Protein AF-A0A843HA94-F1 (afdb_monomer_lite)

Structure (mmCIF, N/CA/C/O backbone):
data_AF-A0A843HA94-F1
#
_entry.id   AF-A0A843HA94-F1
#
loop_
_atom_site.group_PDB
_atom_site.id
_atom_site.type_symbol
_atom_site.label_atom_id
_atom_site.label_alt_id
_atom_site.label_comp_id
_atom_site.label_asym_id
_atom_site.label_entity_id
_atom_site.label_seq_id
_atom_site.pdbx_PDB_ins_code
_atom_site.Cartn_x
_atom_site.Cartn_y
_atom_site.Cartn_z
_atom_site.occupancy
_atom_site.B_iso_or_equiv
_atom_site.auth_seq_id
_atom_site.auth_comp_id
_atom_site.auth_asym_id
_atom_site.auth_atom_id
_atom_site.pdbx_PDB_model_num
ATOM 1 N N . MET A 1 1 ? 2.835 -10.315 -6.882 1.00 78.62 1 MET A N 1
ATOM 2 C CA . MET A 1 1 ? 2.641 -10.403 -5.412 1.00 78.62 1 MET A CA 1
ATOM 3 C C . MET A 1 1 ? 1.484 -9.503 -4.998 1.00 78.62 1 MET A C 1
ATOM 5 O O . MET A 1 1 ? 1.266 -8.510 -5.684 1.00 78.62 1 MET A O 1
ATOM 9 N N . THR A 1 2 ? 0.753 -9.850 -3.935 1.00 89.12 2 THR A N 1
ATOM 10 C CA . THR A 1 2 ? -0.469 -9.148 -3.493 1.00 89.12 2 THR A CA 1
ATOM 11 C C . THR A 1 2 ? -0.410 -8.749 -2.017 1.00 89.12 2 THR A C 1
ATOM 13 O O . THR A 1 2 ? 0.352 -9.332 -1.241 1.00 89.12 2 THR A O 1
ATOM 16 N N . PHE A 1 3 ? -1.223 -7.770 -1.617 1.00 90.06 3 PHE A N 1
ATOM 17 C CA . PHE A 1 3 ? -1.412 -7.430 -0.208 1.00 90.06 3 PHE A CA 1
ATOM 18 C C . PHE A 1 3 ? -2.075 -8.592 0.552 1.00 90.06 3 PHE A C 1
ATOM 20 O O . PHE A 1 3 ? -2.993 -9.243 0.051 1.00 90.06 3 PHE A O 1
ATOM 27 N N . LYS A 1 4 ? -1.608 -8.847 1.777 1.00 92.56 4 LYS A N 1
ATOM 28 C CA . LYS A 1 4 ? -2.113 -9.877 2.689 1.00 92.56 4 LYS A CA 1
ATOM 29 C C . LYS A 1 4 ? -2.880 -9.214 3.823 1.00 92.56 4 LYS A C 1
ATOM 31 O O . LYS A 1 4 ? -2.372 -8.293 4.461 1.00 92.56 4 LYS A O 1
ATOM 36 N N . ILE A 1 5 ? -4.109 -9.666 4.050 1.00 93.50 5 ILE A N 1
ATOM 37 C CA . ILE A 1 5 ? -4.964 -9.149 5.123 1.00 93.50 5 ILE A CA 1
ATOM 38 C C . ILE A 1 5 ? -4.268 -9.359 6.475 1.00 93.50 5 ILE A C 1
ATOM 40 O O . ILE A 1 5 ? -3.643 -10.391 6.706 1.00 93.50 5 ILE A O 1
ATOM 44 N N . GLY A 1 6 ? -4.340 -8.352 7.341 1.00 91.25 6 GLY A N 1
ATOM 45 C CA . GLY A 1 6 ? -3.695 -8.311 8.651 1.00 91.25 6 GLY A CA 1
ATOM 46 C C . GLY A 1 6 ? -2.222 -7.896 8.624 1.00 91.25 6 GLY A C 1
ATOM 47 O O . GLY A 1 6 ? -1.696 -7.518 9.671 1.00 91.25 6 GLY A O 1
ATOM 48 N N . HIS A 1 7 ? -1.563 -7.907 7.460 1.00 93.25 7 HIS A N 1
ATOM 49 C CA . HIS A 1 7 ? -0.139 -7.597 7.343 1.00 93.25 7 HIS A CA 1
ATOM 50 C C . HIS A 1 7 ? 0.134 -6.088 7.417 1.00 93.25 7 HIS A C 1
ATOM 52 O O . HIS A 1 7 ? -0.656 -5.273 6.929 1.00 93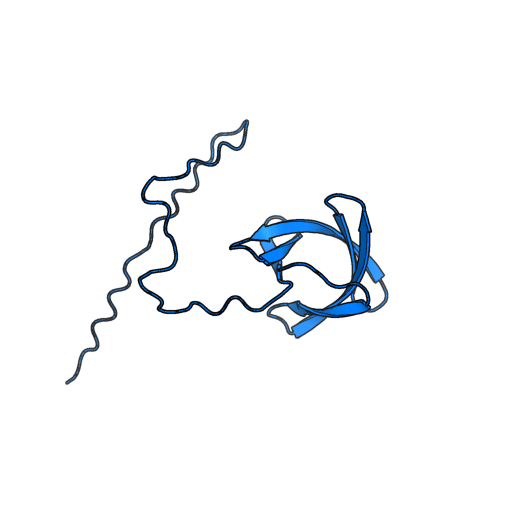.25 7 HIS A O 1
ATOM 58 N N . ILE A 1 8 ? 1.276 -5.726 8.009 1.00 93.31 8 ILE A N 1
ATOM 59 C CA . ILE A 1 8 ? 1.742 -4.343 8.141 1.00 93.31 8 ILE A CA 1
ATOM 60 C C . ILE A 1 8 ? 2.771 -4.056 7.053 1.00 93.31 8 ILE A C 1
ATOM 62 O O . ILE A 1 8 ? 3.740 -4.790 6.874 1.00 93.31 8 ILE A O 1
ATOM 66 N N . TYR A 1 9 ? 2.561 -2.961 6.343 1.00 93.06 9 TYR A N 1
ATOM 67 C CA . TYR A 1 9 ? 3.432 -2.465 5.293 1.00 93.06 9 TYR A CA 1
ATOM 68 C C . TYR A 1 9 ? 3.969 -1.090 5.668 1.00 93.06 9 TYR A C 1
ATOM 70 O O . TYR A 1 9 ? 3.363 -0.387 6.479 1.00 93.06 9 TYR A O 1
ATOM 78 N N . LYS A 1 10 ? 5.106 -0.710 5.087 1.00 91.75 10 LYS A N 1
ATOM 79 C CA . LYS A 1 10 ? 5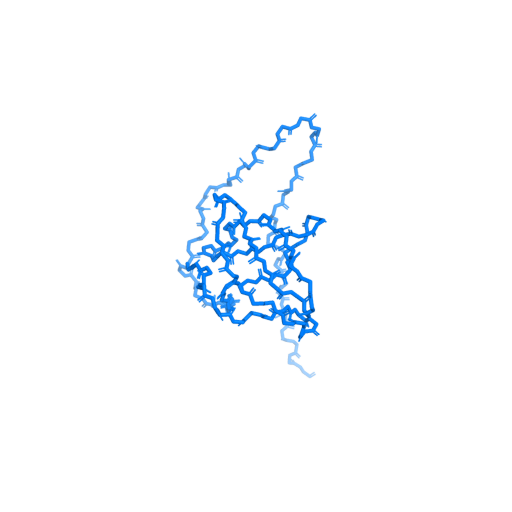.774 0.555 5.385 1.00 91.75 10 LYS A CA 1
ATOM 80 C C . LYS A 1 10 ? 5.967 1.387 4.126 1.00 91.75 10 LYS A C 1
ATOM 82 O O . LYS A 1 10 ? 6.209 0.831 3.056 1.00 91.75 10 LYS A O 1
ATOM 87 N N . ASP A 1 11 ? 5.833 2.701 4.259 1.00 88.62 11 ASP A N 1
ATOM 88 C CA . ASP A 1 11 ? 6.263 3.640 3.221 1.00 88.62 11 ASP A CA 1
ATOM 89 C C . ASP A 1 11 ? 7.752 4.008 3.386 1.00 88.62 11 ASP A C 1
ATOM 91 O O . ASP A 1 11 ? 8.437 3.547 4.304 1.00 88.62 11 ASP A O 1
ATOM 95 N N . SER A 1 12 ? 8.262 4.871 2.504 1.00 82.81 12 SER A N 1
ATOM 96 C CA . SER A 1 12 ? 9.646 5.363 2.563 1.00 82.81 12 SER A CA 1
ATOM 97 C C . SER A 1 12 ? 9.949 6.246 3.778 1.00 82.81 12 SER A C 1
ATOM 99 O O . SER A 1 12 ? 11.114 6.451 4.100 1.00 82.81 12 SER A O 1
ATOM 101 N N . ALA A 1 13 ? 8.923 6.792 4.432 1.00 87.12 13 ALA A N 1
ATOM 102 C CA . ALA A 1 13 ? 9.039 7.577 5.657 1.00 87.12 13 ALA A CA 1
ATOM 103 C C . ALA A 1 13 ? 8.862 6.708 6.920 1.00 87.12 13 ALA A C 1
ATOM 105 O O . ALA A 1 13 ? 8.774 7.244 8.023 1.00 87.12 13 ALA A O 1
ATOM 106 N N . ASN A 1 14 ? 8.838 5.375 6.772 1.00 86.94 14 ASN A N 1
ATOM 107 C CA . ASN A 1 14 ? 8.656 4.393 7.844 1.00 86.94 14 ASN A CA 1
ATOM 108 C C . ASN A 1 14 ? 7.283 4.480 8.548 1.00 86.94 14 ASN A C 1
ATOM 110 O O . ASN A 1 14 ? 7.102 3.933 9.637 1.00 86.94 14 ASN A O 1
ATOM 114 N N . ASN A 1 15 ? 6.298 5.112 7.907 1.00 89.69 15 ASN A N 1
ATOM 115 C CA . ASN A 1 15 ? 4.905 5.079 8.336 1.00 89.69 15 ASN A CA 1
ATOM 116 C C . ASN A 1 15 ? 4.321 3.683 8.126 1.00 89.69 15 ASN A C 1
ATOM 118 O O . ASN A 1 15 ? 4.583 3.044 7.106 1.00 89.69 15 ASN A O 1
ATOM 122 N N . THR A 1 16 ? 3.489 3.220 9.058 1.00 93.31 16 THR A N 1
ATOM 123 C CA . THR A 1 16 ? 2.914 1.871 9.033 1.00 93.31 16 THR A CA 1
ATOM 124 C C . THR A 1 16 ? 1.471 1.859 8.536 1.00 93.31 16 THR A C 1
ATOM 126 O O . THR A 1 16 ? 0.634 2.668 8.933 1.00 93.31 16 THR A O 1
ATOM 129 N N . TYR A 1 17 ? 1.174 0.891 7.674 1.00 94.19 17 TYR A N 1
ATOM 130 C CA . TYR A 1 17 ? -0.132 0.680 7.066 1.00 94.19 17 TYR A CA 1
ATOM 131 C C . TYR A 1 17 ? -0.527 -0.780 7.233 1.00 94.19 17 TYR A C 1
ATOM 133 O O . TYR A 1 17 ? 0.087 -1.661 6.633 1.00 94.19 17 TYR A O 1
ATOM 141 N N . GLN A 1 18 ? -1.559 -1.056 8.023 1.00 95.69 18 GLN A N 1
ATOM 142 C CA . GLN A 1 18 ? -2.085 -2.412 8.152 1.00 95.69 18 GLN A CA 1
ATOM 143 C C . GLN A 1 18 ? -3.190 -2.637 7.126 1.00 95.69 18 GLN A C 1
ATOM 145 O O . GLN A 1 18 ? -4.173 -1.899 7.110 1.00 95.69 18 GLN A O 1
ATOM 150 N N . PHE A 1 19 ? -3.058 -3.655 6.280 1.00 95.75 19 PHE A N 1
ATOM 151 C CA . PHE A 1 19 ? -4.106 -3.979 5.318 1.00 95.75 19 PHE A CA 1
ATOM 152 C C . PHE A 1 19 ? -5.252 -4.726 6.006 1.00 95.75 19 PHE A C 1
ATOM 154 O O . PHE A 1 19 ? -5.044 -5.813 6.537 1.00 95.75 19 PHE A O 1
ATOM 161 N N . LEU A 1 20 ? -6.457 -4.156 6.012 1.00 93.44 20 LEU A N 1
ATOM 162 C CA . LEU A 1 20 ? -7.601 -4.724 6.731 1.00 93.44 20 LEU A CA 1
ATOM 163 C C . LEU A 1 20 ? -8.498 -5.569 5.831 1.00 93.44 20 LEU A C 1
ATOM 165 O O . LEU A 1 20 ? -8.863 -6.681 6.192 1.00 93.44 20 LEU A O 1
ATOM 169 N N . ARG A 1 21 ? -8.889 -5.038 4.669 1.00 95.25 21 ARG A N 1
ATOM 170 C CA . ARG A 1 21 ? -9.799 -5.724 3.740 1.00 95.25 21 ARG A CA 1
ATOM 171 C C . ARG A 1 21 ? -9.706 -5.162 2.328 1.00 95.25 21 ARG A C 1
ATOM 173 O O . ARG A 1 21 ? -9.277 -4.022 2.132 1.00 95.25 21 ARG A O 1
ATOM 180 N N . ARG A 1 22 ? -10.153 -5.958 1.355 1.00 94.00 22 ARG A N 1
ATOM 181 C CA . ARG A 1 22 ? -10.252 -5.587 -0.060 1.00 94.00 22 ARG A CA 1
ATOM 182 C C . ARG A 1 22 ? -11.707 -5.370 -0.462 1.00 94.00 22 ARG A C 1
ATOM 184 O O . ARG A 1 22 ? -12.569 -6.143 -0.065 1.00 94.00 22 ARG A O 1
ATOM 191 N N . ASP A 1 23 ? -11.933 -4.348 -1.273 1.00 91.94 23 ASP A N 1
ATOM 192 C CA . ASP A 1 23 ? -13.213 -3.965 -1.863 1.00 91.94 23 ASP A CA 1
ATOM 193 C C . ASP A 1 23 ? -12.982 -3.707 -3.362 1.00 91.94 23 ASP A C 1
ATOM 195 O O . ASP A 1 23 ? -12.658 -2.595 -3.783 1.00 91.94 23 ASP A O 1
ATOM 199 N N . GLY A 1 24 ? -13.010 -4.779 -4.161 1.00 90.25 24 GLY A N 1
ATOM 200 C CA . GLY A 1 24 ? -12.664 -4.737 -5.587 1.00 90.25 24 GLY A CA 1
ATOM 201 C C . GLY A 1 24 ? -11.246 -4.206 -5.847 1.00 90.25 24 GLY A C 1
ATOM 202 O O . GLY A 1 24 ? -10.249 -4.789 -5.400 1.00 90.25 24 GLY A O 1
ATOM 203 N N . ASP A 1 25 ? -11.166 -3.079 -6.559 1.00 88.88 25 ASP A N 1
ATOM 204 C CA . ASP A 1 25 ? -9.916 -2.370 -6.877 1.00 88.88 25 ASP A CA 1
ATOM 205 C C . ASP A 1 25 ? -9.393 -1.496 -5.727 1.00 88.88 25 ASP A C 1
ATOM 207 O O . ASP A 1 25 ? -8.344 -0.856 -5.843 1.00 88.88 25 ASP A O 1
ATOM 211 N N . PHE A 1 26 ? -10.115 -1.438 -4.610 1.00 92.25 26 PHE A N 1
ATOM 212 C CA . PHE A 1 26 ? -9.743 -0.654 -3.445 1.00 92.25 26 PHE A CA 1
ATOM 213 C C . PHE A 1 26 ? -9.345 -1.548 -2.274 1.00 92.25 26 PHE A C 1
ATOM 215 O O . PHE A 1 26 ? -9.829 -2.664 -2.093 1.00 92.25 26 PHE A O 1
ATOM 222 N N . GLY A 1 27 ? -8.450 -1.030 -1.444 1.00 92.44 27 GLY A N 1
ATOM 223 C CA . GLY A 1 27 ? -8.065 -1.623 -0.176 1.00 92.44 27 GLY A CA 1
ATOM 224 C C . GLY A 1 27 ? -8.320 -0.665 0.974 1.00 92.44 27 GLY A C 1
ATOM 225 O O . GLY A 1 27 ? -8.090 0.538 0.845 1.00 92.44 27 GLY A O 1
ATOM 226 N N . ILE A 1 28 ? -8.778 -1.199 2.102 1.00 93.50 28 ILE A N 1
ATOM 227 C CA . ILE A 1 28 ? -8.894 -0.460 3.357 1.00 93.50 28 ILE A CA 1
ATOM 228 C C . ILE A 1 28 ? -7.645 -0.733 4.185 1.00 93.50 28 ILE A C 1
ATOM 230 O O . ILE A 1 28 ? -7.338 -1.884 4.500 1.00 93.50 28 ILE A O 1
ATOM 234 N N . PHE A 1 29 ? -6.930 0.333 4.528 1.00 95.00 29 PHE A N 1
ATOM 235 C CA . PHE A 1 29 ? -5.706 0.280 5.312 1.00 95.00 29 PHE A CA 1
ATOM 236 C C . PHE A 1 29 ? -5.872 1.090 6.590 1.00 95.00 29 PHE A C 1
ATOM 238 O O . PHE A 1 29 ? -6.342 2.227 6.552 1.00 95.00 29 PHE A O 1
ATOM 245 N N . LYS A 1 30 ? -5.445 0.530 7.718 1.00 92.75 30 LYS A N 1
ATOM 246 C CA . LYS A 1 30 ? -5.318 1.265 8.972 1.00 92.75 30 LYS A CA 1
ATOM 247 C C . LYS A 1 30 ? -3.987 2.004 8.978 1.00 92.75 30 LYS A C 1
ATOM 249 O O . LYS A 1 30 ? -2.934 1.375 8.896 1.00 92.75 30 LYS A O 1
ATOM 254 N N . PHE A 1 31 ? -4.053 3.323 9.076 1.00 89.50 31 PHE A N 1
ATOM 255 C CA . PHE A 1 31 ? -2.910 4.207 9.259 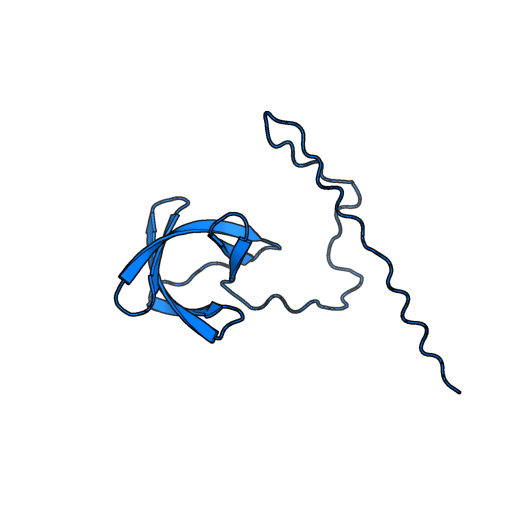1.00 89.50 31 PHE A CA 1
ATOM 256 C C . PHE A 1 31 ? -3.088 4.928 10.597 1.00 89.50 31 PHE A C 1
ATOM 258 O O . PHE A 1 31 ? -4.031 5.706 10.768 1.00 89.50 31 PHE A O 1
ATOM 265 N N . ASN A 1 32 ? -2.213 4.643 11.564 1.00 85.31 32 ASN A N 1
ATOM 266 C CA . ASN A 1 32 ? -2.393 5.038 12.964 1.00 85.31 32 ASN A CA 1
ATOM 267 C C . ASN A 1 32 ? -3.767 4.587 13.511 1.00 85.31 32 ASN A C 1
ATOM 269 O O . ASN A 1 32 ? -4.036 3.390 13.621 1.00 85.31 32 ASN A O 1
ATOM 273 N N . LEU A 1 33 ? -4.647 5.539 13.836 1.00 85.19 33 LEU A N 1
ATOM 274 C CA . LEU A 1 33 ? -5.994 5.297 14.368 1.00 85.19 33 LEU A CA 1
ATOM 275 C C . LEU A 1 33 ? -7.099 5.395 13.303 1.00 85.19 33 LEU A C 1
ATOM 277 O O . LEU A 1 33 ? -8.271 5.254 13.634 1.00 85.19 33 LEU A O 1
ATOM 281 N N . VAL A 1 34 ? -6.750 5.643 12.036 1.00 91.19 34 VAL A N 1
ATOM 282 C CA . VAL A 1 34 ? -7.722 5.943 10.976 1.00 91.19 34 VAL A CA 1
ATOM 283 C C . VAL A 1 34 ? -7.718 4.850 9.913 1.00 91.19 34 VAL A C 1
ATOM 285 O O . VAL A 1 34 ? -6.664 4.469 9.403 1.00 91.19 34 VAL A O 1
ATOM 288 N N . GLU A 1 35 ? -8.905 4.381 9.527 1.00 93.81 35 GLU A N 1
ATOM 289 C CA . GLU A 1 35 ? -9.085 3.554 8.333 1.00 93.81 35 GLU A CA 1
ATOM 290 C C . GLU A 1 35 ? -9.159 4.440 7.086 1.00 93.81 35 GLU A C 1
ATOM 292 O O . GLU A 1 35 ? -9.951 5.380 7.010 1.00 93.81 35 GLU A O 1
ATOM 297 N N . ARG A 1 36 ? -8.329 4.146 6.087 1.00 92.81 36 ARG A N 1
ATOM 298 C CA . ARG A 1 36 ? -8.274 4.877 4.822 1.00 92.81 36 ARG A CA 1
ATOM 299 C C . ARG A 1 36 ? -8.469 3.934 3.647 1.00 92.81 36 ARG A C 1
ATOM 301 O O . ARG A 1 36 ? -7.887 2.851 3.596 1.00 92.81 36 ARG A O 1
ATOM 308 N N . ARG A 1 37 ? -9.273 4.374 2.680 1.00 93.31 37 ARG A N 1
ATOM 309 C CA . ARG A 1 37 ? -9.506 3.665 1.420 1.00 93.31 37 ARG A CA 1
ATOM 310 C C . ARG A 1 37 ? -8.492 4.123 0.379 1.00 93.31 37 ARG A C 1
ATOM 312 O O . ARG A 1 37 ? -8.408 5.310 0.076 1.00 93.31 37 ARG A O 1
ATOM 319 N N . TYR A 1 38 ? -7.763 3.174 -0.192 1.00 92.69 38 TYR A N 1
ATOM 320 C CA . TYR A 1 38 ? -6.765 3.413 -1.228 1.00 92.69 38 TYR A CA 1
ATOM 321 C C . TYR A 1 38 ? -7.067 2.595 -2.473 1.00 92.69 38 TYR A C 1
ATOM 323 O O . TYR A 1 38 ? -7.513 1.455 -2.374 1.00 92.69 38 TYR A O 1
ATOM 331 N N . LYS A 1 39 ? -6.786 3.154 -3.653 1.00 90.69 39 LYS A N 1
ATOM 332 C CA . LYS A 1 39 ? -6.822 2.386 -4.899 1.00 90.69 39 LYS A CA 1
ATOM 333 C C . LYS A 1 39 ? -5.587 1.491 -4.969 1.00 90.69 39 LYS A C 1
ATOM 335 O O . LYS A 1 39 ? -4.467 1.989 -4.824 1.00 90.69 39 LYS A O 1
ATOM 340 N N . ILE A 1 40 ? -5.798 0.200 -5.200 1.00 90.81 40 ILE A N 1
ATOM 341 C CA . ILE A 1 40 ? -4.738 -0.780 -5.427 1.00 90.81 40 ILE A CA 1
ATOM 342 C C . ILE A 1 40 ? -4.435 -0.810 -6.924 1.00 90.81 40 ILE A C 1
ATOM 344 O O . ILE A 1 40 ? -5.331 -0.913 -7.759 1.00 90.81 40 ILE A O 1
ATOM 348 N N . ILE A 1 41 ? -3.157 -0.729 -7.267 1.00 89.00 41 ILE A N 1
ATOM 349 C CA . ILE A 1 41 ? -2.652 -0.935 -8.622 1.00 89.00 41 ILE A CA 1
ATOM 350 C C . ILE A 1 41 ? -1.556 -1.986 -8.633 1.00 89.00 41 ILE A C 1
ATOM 352 O O . ILE A 1 41 ? -0.977 -2.314 -7.600 1.00 89.00 41 ILE A O 1
ATOM 356 N N . LYS A 1 42 ? -1.224 -2.470 -9.827 1.00 86.12 42 LYS A N 1
ATOM 357 C CA . LYS A 1 42 ? -0.062 -3.322 -10.052 1.00 86.12 42 LYS A CA 1
ATOM 358 C C . LYS A 1 42 ? 1.073 -2.466 -10.614 1.00 86.12 42 LYS A C 1
ATOM 360 O O . LYS A 1 42 ? 0.956 -1.947 -11.719 1.00 86.12 42 LYS A O 1
ATOM 365 N N . TYR A 1 43 ? 2.155 -2.314 -9.860 1.00 77.06 43 TYR A N 1
ATOM 366 C CA . TYR A 1 43 ? 3.367 -1.615 -10.286 1.00 77.06 43 TYR A CA 1
ATOM 367 C C . TYR A 1 43 ? 4.508 -2.628 -10.345 1.00 77.06 43 TYR A C 1
ATOM 369 O O . TYR A 1 43 ? 4.813 -3.248 -9.332 1.00 77.06 43 TYR A O 1
ATOM 377 N N . CYS A 1 44 ? 5.104 -2.849 -11.522 1.00 76.44 44 CYS A N 1
ATOM 378 C CA . CYS A 1 44 ? 6.198 -3.818 -11.704 1.00 76.44 44 CYS A CA 1
ATOM 379 C C . CYS A 1 44 ? 5.891 -5.211 -11.092 1.00 76.44 44 CYS A C 1
ATOM 381 O O . CYS A 1 44 ? 6.709 -5.798 -10.394 1.00 76.44 44 CYS A O 1
ATOM 383 N N . GLY A 1 45 ? 4.669 -5.724 -11.296 1.00 80.12 45 GLY A N 1
ATOM 384 C CA . GLY A 1 45 ? 4.262 -7.063 -10.835 1.00 80.12 45 GLY A CA 1
ATOM 385 C C . GLY A 1 45 ? 3.885 -7.185 -9.349 1.00 80.12 45 GLY A C 1
ATOM 386 O O . GLY A 1 45 ? 3.369 -8.235 -8.936 1.00 80.12 45 GLY A O 1
ATOM 387 N N . VAL A 1 46 ? 4.055 -6.125 -8.555 1.00 85.25 46 VAL A N 1
ATOM 388 C CA . VAL A 1 46 ? 3.633 -6.068 -7.147 1.00 85.25 46 VAL A CA 1
ATOM 389 C C . VAL A 1 46 ? 2.433 -5.146 -6.970 1.00 85.25 46 VAL A C 1
ATOM 391 O O . VAL A 1 46 ? 2.290 -4.137 -7.662 1.00 85.25 46 VAL A O 1
ATOM 394 N N . GLU A 1 47 ? 1.542 -5.495 -6.048 1.00 90.00 47 GLU A N 1
ATOM 395 C CA . GLU A 1 47 ? 0.471 -4.587 -5.662 1.00 90.00 47 GLU A CA 1
ATOM 396 C C . GLU A 1 47 ? 1.030 -3.384 -4.904 1.00 90.00 47 GLU A C 1
ATOM 398 O O . GLU A 1 47 ? 1.976 -3.475 -4.120 1.00 90.00 47 GLU A O 1
ATOM 403 N N . SER A 1 48 ? 0.470 -2.220 -5.193 1.00 90.12 48 SER A N 1
ATOM 404 C CA . SER A 1 48 ? 0.857 -0.945 -4.611 1.00 90.12 48 SER A CA 1
ATOM 405 C C . SER A 1 48 ? -0.374 -0.076 -4.426 1.00 90.12 48 SER A C 1
ATOM 407 O O . SER A 1 48 ? -1.316 -0.163 -5.210 1.00 90.12 48 SER A O 1
ATOM 409 N N . ILE A 1 49 ? -0.367 0.778 -3.410 1.00 90.56 49 ILE A N 1
ATOM 410 C CA . ILE A 1 49 ? -1.409 1.792 -3.231 1.00 90.56 49 ILE A CA 1
ATOM 411 C C . ILE A 1 49 ? -0.929 3.152 -3.716 1.00 90.56 49 ILE A C 1
ATOM 413 O O . ILE A 1 49 ? 0.238 3.510 -3.540 1.00 90.56 49 ILE A O 1
ATOM 417 N N . ILE A 1 50 ? -1.844 3.915 -4.313 1.00 85.12 50 ILE A N 1
ATOM 418 C CA . ILE A 1 50 ? -1.574 5.271 -4.798 1.00 85.12 50 ILE A CA 1
ATOM 419 C C . ILE A 1 50 ? -2.357 6.287 -3.973 1.00 85.12 50 ILE A C 1
ATOM 421 O O . ILE A 1 50 ? -3.544 6.097 -3.704 1.00 85.12 50 ILE A O 1
ATOM 425 N N . GLN A 1 51 ? -1.719 7.407 -3.655 1.00 82.62 51 GLN A N 1
ATOM 426 C CA . GLN A 1 51 ? -2.363 8.599 -3.123 1.00 82.62 51 GLN A CA 1
ATOM 427 C C . GLN A 1 51 ? -1.882 9.814 -3.923 1.00 82.62 51 GLN A C 1
ATOM 429 O O . GLN A 1 51 ? -0.683 9.988 -4.126 1.00 82.62 51 GLN A O 1
ATOM 434 N N . PHE A 1 52 ? -2.812 10.630 -4.429 1.00 81.69 52 PHE A N 1
ATOM 435 C CA . PHE A 1 52 ? -2.510 11.824 -5.241 1.00 81.69 52 PHE A CA 1
ATOM 436 C C . PHE A 1 52 ? -1.532 11.566 -6.408 1.00 81.69 52 PHE A C 1
ATOM 438 O O . PHE A 1 52 ? -0.630 12.356 -6.674 1.00 81.69 52 PHE A O 1
ATOM 445 N N . GLY A 1 53 ? -1.679 10.422 -7.087 1.00 77.19 53 GLY A N 1
ATOM 446 C CA . GLY A 1 53 ? -0.825 10.038 -8.218 1.00 77.19 53 GLY A CA 1
ATOM 447 C C . GLY A 1 53 ? 0.561 9.498 -7.843 1.00 77.19 53 GLY A C 1
ATOM 448 O O . GLY A 1 53 ? 1.324 9.147 -8.738 1.00 77.19 53 GLY A O 1
ATOM 449 N N . LYS A 1 54 ? 0.892 9.386 -6.549 1.00 79.38 54 LYS A N 1
ATOM 450 C CA . LYS A 1 54 ? 2.158 8.818 -6.064 1.00 79.38 54 LYS A CA 1
ATOM 451 C C . LYS A 1 54 ? 1.943 7.466 -5.392 1.00 79.38 54 LYS A C 1
ATOM 453 O O . LYS A 1 54 ? 0.996 7.297 -4.626 1.00 79.38 54 LYS A O 1
ATOM 458 N N . VAL A 1 55 ? 2.833 6.512 -5.666 1.00 85.06 55 VAL A N 1
ATOM 459 C CA . VAL A 1 55 ? 2.872 5.230 -4.948 1.00 85.06 55 VAL A CA 1
ATOM 460 C C . VAL A 1 55 ? 3.280 5.498 -3.502 1.00 85.06 55 VAL A C 1
ATOM 462 O O . VAL A 1 55 ? 4.330 6.089 -3.269 1.00 85.06 55 VAL A O 1
ATOM 465 N N . VAL A 1 56 ? 2.449 5.073 -2.552 1.00 87.81 56 VAL A N 1
ATOM 466 C CA . VAL A 1 56 ? 2.691 5.271 -1.113 1.00 87.81 56 VAL A CA 1
ATOM 467 C C . VAL A 1 56 ? 3.333 4.030 -0.509 1.00 87.81 56 VAL A C 1
ATOM 469 O O . VAL A 1 56 ? 4.379 4.108 0.121 1.00 87.81 56 VAL A O 1
ATOM 472 N N . VAL A 1 57 ? 2.723 2.868 -0.743 1.00 89.81 57 VAL A N 1
ATOM 473 C CA . VAL A 1 57 ? 3.147 1.592 -0.163 1.00 89.81 57 VAL A CA 1
ATOM 474 C C . VAL A 1 57 ? 3.114 0.510 -1.230 1.00 89.81 57 VAL A C 1
ATOM 476 O O . VAL A 1 57 ? 2.205 0.479 -2.064 1.00 89.81 57 VAL A O 1
ATOM 479 N N . LYS A 1 58 ? 4.094 -0.392 -1.173 1.00 89.00 58 LYS A N 1
ATOM 480 C CA . LYS A 1 58 ? 4.195 -1.594 -2.006 1.00 89.00 58 LYS A CA 1
ATOM 481 C C . LYS A 1 58 ? 3.998 -2.832 -1.132 1.00 89.00 58 LYS A C 1
ATOM 483 O O . LYS A 1 58 ? 4.400 -2.840 0.029 1.00 89.00 58 LYS A O 1
ATOM 488 N N . CYS A 1 59 ? 3.399 -3.889 -1.677 1.00 87.50 59 CYS A N 1
ATOM 489 C CA . CYS A 1 59 ? 3.199 -5.137 -0.935 1.00 87.50 59 CYS A CA 1
ATOM 490 C C . CYS A 1 59 ? 4.496 -5.944 -0.743 1.00 87.50 59 CYS A C 1
ATOM 492 O O . CYS A 1 59 ? 4.524 -6.885 0.044 1.00 87.50 59 CYS A O 1
ATOM 494 N N . ALA A 1 60 ? 5.545 -5.617 -1.495 1.00 82.38 60 ALA A N 1
ATOM 495 C CA . ALA A 1 60 ? 6.876 -6.189 -1.374 1.00 82.38 60 ALA A CA 1
ATOM 496 C C . ALA A 1 60 ? 7.906 -5.171 -1.869 1.00 82.38 60 ALA A C 1
ATOM 498 O O . ALA A 1 60 ? 7.608 -4.371 -2.767 1.00 82.38 60 ALA A O 1
ATOM 499 N N . ASP A 1 61 ? 9.112 -5.226 -1.307 1.00 70.88 61 ASP A N 1
ATOM 500 C CA . ASP A 1 61 ? 10.240 -4.478 -1.841 1.00 70.88 61 ASP A CA 1
ATOM 501 C C . ASP A 1 61 ? 10.617 -5.034 -3.207 1.00 70.88 61 ASP A C 1
ATOM 503 O O . ASP A 1 61 ? 10.944 -6.209 -3.373 1.00 70.88 61 ASP A O 1
ATOM 507 N N . ILE A 1 62 ? 10.561 -4.157 -4.201 1.00 65.00 62 ILE A N 1
ATOM 508 C CA . ILE A 1 62 ? 11.088 -4.443 -5.525 1.00 65.00 62 ILE A CA 1
ATOM 509 C C . ILE A 1 62 ? 12.558 -4.076 -5.441 1.00 65.00 62 ILE A C 1
ATOM 511 O O . ILE A 1 62 ? 12.908 -2.896 -5.526 1.00 65.00 62 ILE A O 1
ATOM 515 N N . LYS A 1 63 ? 13.415 -5.069 -5.216 1.00 56.16 63 LYS A N 1
ATOM 516 C CA . LYS A 1 63 ? 14.839 -4.860 -5.443 1.00 56.16 63 LYS A CA 1
ATOM 517 C C . LYS A 1 63 ? 15.024 -4.705 -6.954 1.00 56.16 63 LYS A C 1
ATOM 519 O O . LYS A 1 63 ? 14.501 -5.541 -7.691 1.00 56.16 63 LYS A O 1
ATOM 524 N N . PRO A 1 64 ? 15.690 -3.644 -7.437 1.00 50.91 64 PRO A N 1
ATOM 525 C CA . PRO A 1 64 ? 16.228 -3.688 -8.783 1.00 50.91 64 PRO A CA 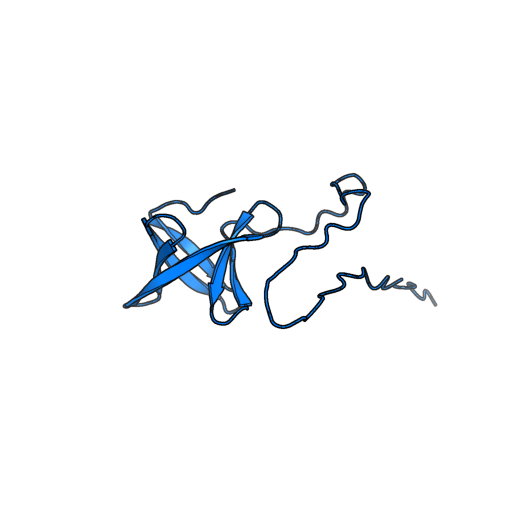1
ATOM 526 C C . PRO A 1 64 ? 17.220 -4.851 -8.793 1.00 50.91 64 PRO A C 1
ATOM 528 O O . PRO A 1 64 ? 18.253 -4.797 -8.133 1.00 50.91 64 PRO A O 1
ATOM 531 N N . THR A 1 65 ? 16.845 -5.948 -9.434 1.00 43.34 65 THR A N 1
ATOM 532 C CA . THR A 1 65 ? 17.799 -6.998 -9.754 1.00 43.34 65 THR A CA 1
ATOM 533 C C . THR A 1 65 ? 18.518 -6.524 -11.010 1.00 43.34 65 THR A C 1
ATOM 535 O O . THR A 1 65 ? 17.854 -6.195 -11.995 1.00 43.34 65 THR A O 1
ATOM 538 N N . ASP A 1 66 ? 19.850 -6.480 -10.989 1.00 45.19 66 ASP A N 1
ATOM 539 C CA . ASP A 1 66 ? 20.681 -6.392 -12.198 1.00 45.19 66 ASP A CA 1
ATOM 540 C C . ASP A 1 66 ? 20.626 -7.727 -12.960 1.00 45.19 66 ASP A C 1
ATOM 542 O O . ASP A 1 66 ? 21.646 -8.321 -13.288 1.00 45.19 66 ASP A O 1
ATOM 546 N N . ASP A 1 67 ? 19.415 -8.235 -13.184 1.00 40.56 67 ASP A N 1
ATOM 547 C CA . ASP A 1 67 ? 19.169 -9.390 -14.026 1.00 40.56 67 ASP A CA 1
ATOM 548 C C . ASP A 1 67 ? 19.001 -8.854 -15.452 1.00 40.56 67 ASP A C 1
ATOM 550 O O . ASP A 1 67 ? 17.972 -8.234 -15.756 1.00 40.56 67 ASP A O 1
ATOM 554 N N . PRO A 1 68 ? 20.003 -9.012 -16.336 1.00 48.88 68 PRO A N 1
ATOM 555 C CA . PRO A 1 68 ? 19.918 -8.533 -17.712 1.00 48.88 68 PRO A CA 1
ATOM 556 C C . PRO A 1 68 ? 18.805 -9.228 -18.516 1.00 48.88 68 PRO A C 1
ATOM 558 O O . PRO A 1 68 ? 18.503 -8.787 -19.624 1.00 48.88 68 PRO A O 1
ATOM 561 N N . GLU A 1 69 ? 18.179 -10.274 -17.968 1.00 50.16 69 GLU A N 1
ATOM 562 C CA . GLU A 1 69 ? 17.140 -11.068 -18.625 1.00 50.16 69 GLU A CA 1
ATOM 563 C C . GLU A 1 69 ? 15.700 -10.714 -18.222 1.00 50.16 69 GLU A C 1
ATOM 565 O O . GLU A 1 69 ? 14.767 -11.205 -18.858 1.00 50.16 69 GLU A O 1
ATOM 570 N N . PHE A 1 70 ? 15.461 -9.840 -17.233 1.00 42.12 70 PHE A N 1
ATOM 571 C CA . PHE A 1 70 ? 14.086 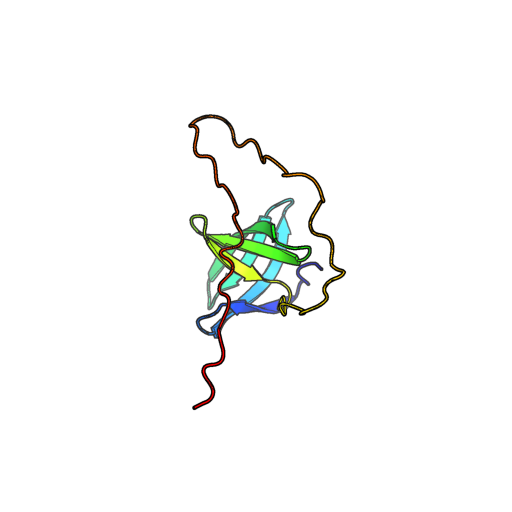-9.541 -16.808 1.00 42.12 70 PHE A CA 1
ATOM 572 C C . PHE A 1 70 ? 13.393 -8.508 -17.715 1.00 42.12 70 PHE A C 1
ATOM 574 O O . PHE A 1 70 ? 13.320 -7.312 -17.430 1.00 42.12 70 PHE A O 1
ATOM 581 N N . ASP A 1 71 ? 12.887 -9.026 -18.837 1.00 44.53 71 ASP A N 1
ATOM 582 C CA . ASP A 1 71 ? 11.684 -8.609 -19.565 1.00 44.53 71 ASP A CA 1
ATOM 583 C C . ASP A 1 71 ? 11.413 -7.098 -19.602 1.00 44.53 71 ASP A C 1
ATOM 585 O O . ASP A 1 71 ? 10.418 -6.570 -19.089 1.00 44.53 71 ASP A O 1
ATOM 589 N N . THR A 1 72 ? 12.267 -6.380 -20.328 1.00 46.72 72 THR A N 1
ATOM 590 C CA . THR A 1 72 ? 11.745 -5.208 -21.032 1.00 46.72 72 THR A CA 1
ATOM 591 C C . THR A 1 72 ? 10.884 -5.749 -22.174 1.00 46.72 72 THR A C 1
ATOM 593 O O . THR A 1 72 ? 11.407 -6.529 -22.974 1.00 46.72 72 THR A O 1
ATOM 596 N N . PRO A 1 73 ? 9.595 -5.382 -22.313 1.00 44.44 73 PRO A N 1
ATOM 597 C CA . PRO A 1 73 ? 8.901 -5.675 -23.557 1.00 44.44 73 PRO A CA 1
ATOM 598 C C . PRO A 1 73 ? 9.739 -5.061 -24.683 1.00 44.44 73 PRO A C 1
ATOM 600 O O . PRO A 1 73 ? 10.046 -3.870 -24.638 1.00 44.44 73 PRO A O 1
ATOM 603 N N . LYS A 1 74 ? 10.138 -5.877 -25.669 1.00 47.66 74 LYS A N 1
ATOM 604 C CA . LYS A 1 74 ? 10.915 -5.434 -26.844 1.00 47.66 74 LYS A CA 1
ATOM 605 C C . LYS A 1 74 ? 10.245 -4.279 -27.599 1.00 47.66 74 LYS A C 1
ATOM 607 O O . LYS A 1 74 ? 10.886 -3.630 -28.418 1.00 47.66 74 LYS A O 1
ATOM 612 N N . GLU A 1 75 ? 8.976 -4.011 -27.305 1.00 42.34 75 GLU A N 1
ATOM 613 C CA . GLU A 1 75 ? 8.154 -3.008 -27.954 1.00 42.34 75 GLU A CA 1
ATOM 614 C C . GLU A 1 75 ? 7.642 -1.961 -26.948 1.00 42.34 75 GLU A C 1
ATOM 616 O O . GLU A 1 75 ? 7.218 -2.306 -25.836 1.00 42.34 75 GLU A O 1
ATOM 621 N N . PRO A 1 76 ? 7.638 -0.670 -27.323 1.00 44.12 76 PRO A N 1
ATOM 622 C CA . PRO A 1 76 ? 7.133 0.397 -26.473 1.00 44.12 76 PRO A CA 1
ATOM 623 C C . PRO A 1 76 ? 5.634 0.203 -26.211 1.00 44.12 76 PRO A C 1
ATOM 625 O O . PRO A 1 76 ? 4.798 0.367 -27.098 1.00 44.12 76 PRO A O 1
ATOM 628 N N . LYS A 1 77 ? 5.260 -0.102 -24.963 1.00 45.16 77 LYS A N 1
ATOM 629 C CA . LYS A 1 77 ? 3.850 -0.090 -24.554 1.00 45.16 77 LYS A CA 1
ATOM 630 C C . LYS A 1 77 ? 3.388 1.349 -24.340 1.00 45.16 77 LYS A C 1
ATOM 632 O O . LYS A 1 77 ? 3.629 1.947 -23.294 1.00 45.16 77 LYS A O 1
ATOM 637 N N . ILE A 1 78 ? 2.685 1.890 -25.330 1.00 48.31 78 ILE A N 1
ATOM 638 C CA . ILE A 1 78 ? 1.953 3.154 -25.213 1.00 48.31 78 ILE A CA 1
ATOM 639 C C . ILE A 1 78 ? 0.711 2.897 -24.351 1.00 48.31 78 ILE A C 1
ATOM 641 O O . ILE A 1 78 ? -0.263 2.298 -24.804 1.00 48.31 78 ILE A O 1
ATOM 645 N N . ILE A 1 79 ? 0.725 3.350 -23.098 1.00 47.12 79 ILE A N 1
ATOM 646 C CA . ILE A 1 79 ? -0.466 3.316 -22.242 1.00 47.12 79 ILE A CA 1
ATOM 647 C C . ILE A 1 79 ? -1.312 4.553 -22.576 1.00 47.12 79 ILE A C 1
ATOM 649 O O . ILE A 1 79 ? -0.990 5.667 -22.166 1.00 47.12 79 ILE A O 1
ATOM 653 N N . LYS A 1 80 ? -2.386 4.368 -23.355 1.00 41.16 80 LYS A N 1
ATOM 654 C CA . LYS A 1 80 ? -3.368 5.423 -23.656 1.00 41.16 80 LYS A CA 1
ATOM 655 C C . LYS A 1 80 ? -4.204 5.730 -22.408 1.00 41.16 80 LYS A C 1
ATOM 657 O O . LYS A 1 80 ? -5.052 4.937 -22.012 1.00 41.16 80 LYS A O 1
ATOM 662 N N . LEU A 1 81 ? -3.983 6.901 -21.817 1.00 43.16 81 LEU A N 1
ATOM 663 C CA . LEU A 1 81 ? -4.882 7.522 -20.841 1.00 43.16 81 LEU A CA 1
ATOM 664 C C . LEU A 1 81 ? -5.689 8.610 -21.574 1.00 43.16 81 LEU A C 1
ATOM 666 O O . LEU A 1 81 ? -5.139 9.640 -21.958 1.00 43.16 81 LEU A O 1
ATOM 670 N N . ASN A 1 82 ? -6.979 8.374 -21.820 1.00 40.66 82 ASN A N 1
ATOM 671 C CA . ASN A 1 82 ? -7.914 9.398 -22.323 1.00 40.66 82 ASN A CA 1
ATOM 672 C C . ASN A 1 82 ? -8.132 10.469 -21.220 1.00 40.66 82 ASN A C 1
ATOM 674 O O . ASN A 1 82 ? -8.098 10.114 -20.047 1.00 40.66 82 ASN A O 1
ATOM 678 N N . SER A 1 83 ? -8.378 11.768 -21.444 1.00 42.84 83 SER A N 1
ATOM 679 C CA . SER A 1 83 ? -8.619 12.593 -22.642 1.00 42.84 83 SER A CA 1
ATOM 680 C C . SER A 1 83 ? -8.031 14.013 -22.471 1.00 42.84 83 SER A C 1
ATOM 682 O O . SER A 1 83 ? -8.655 15.025 -22.784 1.00 42.84 83 SER A O 1
ATOM 684 N N . THR A 1 84 ? -6.804 14.130 -21.964 1.00 43.22 84 THR A N 1
ATOM 685 C CA . THR A 1 84 ? -6.050 15.396 -22.034 1.00 43.22 84 THR A CA 1
ATOM 686 C C . THR A 1 84 ? -4.578 15.042 -22.173 1.00 43.22 84 THR A C 1
ATOM 688 O O . THR A 1 84 ? -3.916 14.679 -21.205 1.00 43.22 84 THR A O 1
ATOM 691 N N . GLN A 1 85 ? -4.121 15.005 -23.425 1.00 41.53 85 GLN A N 1
ATOM 692 C CA . GLN A 1 85 ? -2.879 14.377 -23.874 1.00 41.53 85 GLN A CA 1
ATOM 693 C C . GLN A 1 85 ? -1.665 14.776 -23.021 1.00 41.53 85 GLN A C 1
ATOM 695 O O . GLN A 1 85 ? -1.102 15.858 -23.163 1.00 41.53 85 GLN A O 1
ATOM 700 N N . ARG A 1 86 ? -1.230 13.856 -22.157 1.00 33.19 86 ARG A N 1
ATOM 701 C CA . ARG A 1 86 ? 0.099 13.856 -21.543 1.00 33.19 86 ARG A CA 1
ATOM 702 C C . ARG A 1 86 ? 0.707 12.480 -21.778 1.00 33.19 86 ARG A C 1
ATOM 704 O O . ARG A 1 86 ? 0.269 11.496 -21.190 1.00 33.19 86 ARG A O 1
ATOM 711 N N . TYR A 1 87 ? 1.681 12.412 -22.678 1.00 36.94 87 TYR A N 1
ATOM 712 C CA . TYR A 1 87 ? 2.463 11.205 -22.926 1.00 36.94 87 TYR A CA 1
ATOM 713 C C . TYR A 1 87 ? 3.599 11.152 -21.899 1.00 36.94 87 TYR A C 1
ATOM 715 O O . TYR A 1 87 ? 4.340 12.123 -21.757 1.00 36.94 87 TYR A O 1
ATOM 723 N N . ILE A 1 88 ? 3.747 10.040 -21.175 1.00 42.66 88 ILE A N 1
ATOM 724 C CA . ILE A 1 88 ? 4.952 9.780 -20.380 1.00 42.66 88 ILE A CA 1
ATOM 725 C C . ILE A 1 88 ? 5.846 8.890 -21.236 1.00 42.66 88 ILE A C 1
ATOM 727 O O . ILE A 1 88 ? 5.630 7.683 -21.321 1.00 42.66 88 ILE A O 1
ATOM 731 N N . ASN A 1 89 ? 6.849 9.487 -21.875 1.00 38.91 89 ASN A N 1
ATOM 732 C CA . ASN A 1 89 ? 7.932 8.708 -22.456 1.00 38.91 89 ASN A CA 1
ATOM 733 C C . ASN A 1 89 ? 8.838 8.228 -21.319 1.00 38.91 89 ASN A C 1
ATOM 735 O O . ASN A 1 89 ? 9.581 9.011 -20.727 1.00 38.91 89 ASN A O 1
ATOM 739 N N . VAL A 1 90 ? 8.762 6.939 -20.995 1.00 41.22 90 VAL A N 1
ATOM 740 C CA . VAL A 1 90 ? 9.670 6.307 -20.035 1.00 41.22 90 VAL A CA 1
ATOM 741 C C . VAL A 1 90 ? 10.971 5.979 -20.770 1.00 41.22 90 VAL A C 1
ATOM 743 O O . VAL A 1 90 ? 11.124 4.897 -21.326 1.00 41.22 90 VAL A O 1
ATOM 746 N N . PHE A 1 91 ? 11.905 6.931 -20.817 1.00 40.72 91 PHE A N 1
ATOM 747 C CA . PHE A 1 91 ? 13.266 6.671 -21.288 1.00 40.72 91 PHE A CA 1
ATOM 748 C C . PHE A 1 91 ? 14.159 6.244 -20.122 1.00 40.72 91 PHE A C 1
ATOM 750 O O . PHE A 1 91 ? 14.203 6.908 -19.083 1.00 40.72 91 PHE A O 1
ATOM 757 N N . LYS A 1 92 ? 14.937 5.173 -20.317 1.00 43.19 92 LYS A N 1
ATOM 758 C CA . LYS A 1 92 ? 16.089 4.867 -19.464 1.00 43.19 92 LYS A CA 1
ATOM 759 C C . LYS A 1 92 ? 17.140 5.944 -19.736 1.00 43.19 92 LYS A C 1
ATOM 761 O O . LYS A 1 92 ? 17.784 5.941 -20.782 1.00 43.19 92 LYS A O 1
ATOM 766 N N . LYS A 1 93 ? 17.303 6.895 -18.814 1.00 34.44 93 LYS A N 1
ATOM 767 C CA . LYS A 1 93 ? 18.490 7.752 -18.802 1.00 34.44 93 LYS A CA 1
ATOM 768 C C . LYS A 1 93 ? 19.656 6.820 -18.471 1.00 34.44 93 LYS A C 1
ATOM 770 O O . LYS A 1 93 ? 19.773 6.377 -17.333 1.00 34.44 93 LYS A O 1
ATOM 775 N N . ASN A 1 94 ? 20.442 6.446 -19.481 1.00 41.53 94 ASN A N 1
ATOM 776 C CA . ASN A 1 94 ? 21.718 5.761 -19.292 1.00 41.53 94 ASN A CA 1
ATOM 777 C C . ASN A 1 94 ? 22.602 6.687 -18.452 1.00 41.53 94 ASN A C 1
ATOM 779 O O . ASN A 1 94 ? 23.242 7.595 -18.975 1.00 41.53 94 ASN A O 1
ATOM 783 N N . ILE A 1 95 ? 22.591 6.499 -17.135 1.00 40.56 95 ILE A N 1
ATOM 784 C CA . ILE A 1 95 ? 23.652 7.010 -16.282 1.00 40.56 95 ILE A CA 1
ATOM 785 C C . ILE A 1 95 ? 24.770 5.986 -16.424 1.00 40.56 95 ILE A C 1
ATOM 787 O O . ILE A 1 95 ? 24.867 5.033 -15.657 1.00 40.56 95 ILE A O 1
ATOM 791 N N . THR A 1 96 ? 25.581 6.145 -17.467 1.00 36.16 96 THR A N 1
ATOM 792 C CA . THR A 1 96 ? 26.912 5.551 -17.514 1.00 36.16 96 THR A CA 1
ATOM 793 C C . THR A 1 96 ? 27.701 6.215 -16.393 1.00 36.16 96 THR A C 1
ATOM 795 O O . THR A 1 96 ? 28.277 7.288 -16.565 1.00 36.16 96 THR A O 1
ATOM 798 N N . ALA A 1 97 ? 27.678 5.613 -15.205 1.00 37.69 97 ALA A N 1
ATOM 799 C CA . ALA A 1 97 ? 28.675 5.893 -14.193 1.00 37.69 97 ALA A CA 1
ATOM 800 C C . ALA A 1 97 ? 30.015 5.414 -14.766 1.00 37.69 97 ALA A C 1
ATOM 802 O O . ALA A 1 97 ? 30.364 4.240 -14.683 1.00 37.69 97 ALA A O 1
ATOM 803 N N . LYS A 1 98 ? 30.749 6.321 -15.420 1.00 33.47 98 LYS A N 1
ATOM 804 C CA . LYS A 1 98 ? 32.193 6.164 -15.557 1.00 33.47 98 LYS A CA 1
ATOM 805 C C . LYS A 1 98 ? 32.742 6.195 -14.133 1.00 33.47 98 LYS A C 1
ATOM 807 O O . LYS A 1 98 ? 32.790 7.255 -13.515 1.00 33.47 98 LYS A O 1
ATOM 812 N N . CYS A 1 99 ? 33.117 5.031 -13.613 1.00 40.62 99 CYS A N 1
ATOM 813 C CA . CYS A 1 99 ? 34.119 4.952 -12.564 1.00 40.62 99 CYS A CA 1
ATOM 814 C C . CYS A 1 99 ? 35.386 5.608 -13.118 1.00 40.62 99 CYS A C 1
ATOM 816 O O . CYS A 1 99 ? 36.080 5.027 -13.950 1.00 40.62 99 CYS A O 1
ATOM 818 N N . SER A 1 100 ? 35.646 6.845 -12.710 1.00 36.81 100 SER A N 1
ATOM 819 C CA . SER A 1 100 ? 36.960 7.451 -12.868 1.00 36.81 100 SER A CA 1
ATOM 820 C C . SER A 1 100 ? 37.837 6.893 -11.755 1.00 36.81 100 SER A C 1
ATOM 822 O O . SER A 1 100 ? 37.773 7.347 -10.616 1.00 36.81 100 SER A O 1
ATOM 824 N N . SER A 1 101 ? 38.605 5.859 -12.080 1.00 43.06 101 SER A N 1
ATOM 825 C CA . SER A 1 101 ? 39.830 5.532 -11.362 1.00 43.06 101 SER A CA 1
ATOM 826 C C . SER A 1 101 ? 40.902 6.516 -11.826 1.00 43.06 101 SER A C 1
ATOM 828 O O . SER A 1 101 ? 41.318 6.432 -12.980 1.00 43.06 101 SER A O 1
ATOM 830 N N . HIS A 1 102 ? 41.292 7.462 -10.970 1.00 36.69 102 HIS A N 1
ATOM 831 C CA . HIS A 1 102 ? 42.677 7.919 -10.825 1.00 36.69 102 HIS A CA 1
ATOM 832 C C . HIS A 1 102 ? 42.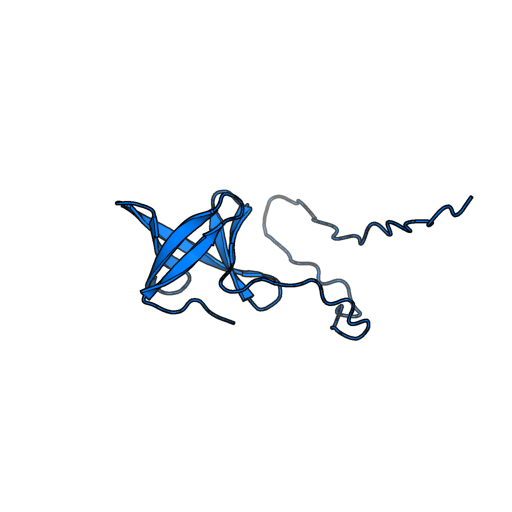844 8.843 -9.623 1.00 36.69 102 HIS A C 1
ATOM 834 O O . HIS A 1 102 ? 41.969 9.717 -9.431 1.00 36.69 102 HIS A O 1
#

Secondary structure (DSSP, 8-state):
----TT-EEE-TT--EEEEEEEETTEEEEEETTEEEEEEEEEETTEEEEEETTEEEEESS-------TTS---SS-------SS------------------

Radius of gyration: 17.49 Å; chains: 1; bounding box: 56×26×42 Å

Sequence (102 aa):
MTFKIGHIYKDSANNTYQFLRRDGDFGIFKFNLVERRYKIIKYCGVESIIQFGKVVVKCADIKPTDDPEFDTPKEPKIIKLNSTQRYINVFKKNITAKCSSH

pLDDT: mean 70.31, std 23.08, range [33.19, 95.75]

Foldseek 3Di:
DEADAQDWWAFPVRFIWHFHDDDPQWTWTDGPNDTDIFGWDQDPNWIFTDDPNDTGTTNDDDDPDPPPPPDDPPDDDFDDDDDDDDGDDPDDPPPPPPPDDD